Protein AF-A0A0D1KN68-F1 (afdb_monomer)

Secondary structure (DSSP, 8-state):
-EESPPPHHHHHHHHHHHHHHHHHHHHHHHHHIIIIITTTT-HHHHHHHHHHHHHHHHHHHHHHHHHHHHHHHHHHHHH-GGGGB--GGGS-TTGGGS-EEGGGS-B--GGGHHHHHHHHSSSPPPHHHHHHHHHHHHHHHHHHTT-S-----HHHHHHHHHHHHHHHTTT-S--

pLDDT: mean 90.25, std 11.65, range [34.28, 98.75]

Organism: NCBI:txid152682

Sequence (175 aa):
MIIDVPTPDEFHDAGVNQLYLAWKITMDAHDAWSIGVGASGDAEATDDYWRSVQPALSNAYSLIQQAMELGLKGRIARVSPYLLLGDPADWSPKAAKGATSFGELPSLEASKLVAVHNSVADPPLDPAFNTFWTAVRKDRNRIMHSAPRVTFTAGEVTRTILMAANALFCGDIMG

Structure (mmCIF, N/CA/C/O backbone):
data_AF-A0A0D1KN68-F1
#
_entry.id   AF-A0A0D1KN68-F1
#
loop_
_atom_site.group_PDB
_atom_site.id
_atom_site.type_symbol
_atom_site.label_atom_id
_atom_site.label_alt_id
_atom_site.label_comp_id
_atom_site.label_asym_id
_atom_site.label_entity_id
_atom_site.label_seq_id
_atom_site.pdbx_PDB_ins_code
_atom_site.Cartn_x
_atom_site.Cartn_y
_atom_site.Cartn_z
_atom_site.occupancy
_atom_site.B_iso_or_equiv
_atom_site.auth_seq_id
_atom_site.auth_comp_id
_atom_site.auth_asym_id
_atom_site.auth_atom_id
_atom_site.pdbx_PDB_model_num
ATOM 1 N N . MET A 1 1 ? -20.804 11.406 18.494 1.00 85.44 1 MET A N 1
ATOM 2 C CA . MET A 1 1 ? -21.008 10.140 17.740 1.00 85.44 1 MET A CA 1
ATOM 3 C C . MET A 1 1 ? -20.065 10.155 16.554 1.00 85.44 1 MET A C 1
ATOM 5 O O . MET A 1 1 ? -19.958 11.203 15.932 1.00 85.44 1 MET A O 1
ATOM 9 N N . ILE A 1 2 ? -19.371 9.057 16.264 1.00 91.06 2 ILE A N 1
ATOM 10 C CA . ILE A 1 2 ? -18.491 8.990 15.090 1.00 91.06 2 ILE A CA 1
ATOM 11 C C . ILE A 1 2 ? -19.340 8.586 13.878 1.00 91.06 2 ILE A C 1
ATOM 13 O O . ILE A 1 2 ? -20.137 7.656 13.984 1.00 91.06 2 ILE A O 1
ATOM 17 N N . ILE A 1 3 ? -19.213 9.321 12.776 1.00 93.62 3 ILE A N 1
ATOM 18 C CA . ILE A 1 3 ? -19.926 9.098 11.506 1.00 93.62 3 ILE A CA 1
ATOM 19 C C . ILE A 1 3 ? -18.925 8.866 10.365 1.00 93.62 3 ILE A C 1
ATOM 21 O O . ILE A 1 3 ? -17.723 8.999 10.581 1.00 93.62 3 ILE A O 1
ATOM 25 N N . ASP A 1 4 ? -19.408 8.496 9.175 1.00 95.12 4 ASP A N 1
ATOM 26 C CA . ASP A 1 4 ? -18.585 8.198 7.985 1.00 95.12 4 ASP A CA 1
ATOM 27 C C . ASP A 1 4 ? -17.487 7.157 8.254 1.00 95.12 4 ASP A C 1
ATOM 29 O O . ASP A 1 4 ? -16.334 7.295 7.846 1.00 95.12 4 ASP A O 1
ATOM 33 N N . VAL A 1 5 ? -17.838 6.128 9.026 1.00 97.31 5 VAL A N 1
ATOM 34 C CA . VAL A 1 5 ? -16.910 5.060 9.394 1.00 97.31 5 VAL A CA 1
ATOM 35 C C . VAL A 1 5 ? -16.630 4.203 8.155 1.00 97.31 5 VAL A C 1
ATOM 37 O O . VAL A 1 5 ? -17.583 3.645 7.608 1.00 97.31 5 VAL A O 1
ATOM 40 N N . PRO A 1 6 ? -15.362 4.072 7.721 1.00 96.56 6 PRO A N 1
ATOM 41 C CA . PRO A 1 6 ? -15.030 3.321 6.521 1.00 96.56 6 PRO A CA 1
ATOM 42 C C . PRO A 1 6 ? -15.256 1.825 6.729 1.00 96.56 6 PRO A C 1
ATOM 44 O O . PRO A 1 6 ? -15.022 1.270 7.809 1.00 96.56 6 PRO A O 1
ATOM 47 N N . THR A 1 7 ? -15.669 1.166 5.660 1.00 97.50 7 THR A N 1
ATOM 48 C CA . THR A 1 7 ? -15.834 -0.279 5.586 1.00 97.50 7 THR A CA 1
ATOM 49 C C . THR A 1 7 ? -14.516 -0.967 5.207 1.00 97.50 7 THR A C 1
ATOM 51 O O . THR A 1 7 ? -13.632 -0.358 4.594 1.00 97.50 7 THR A O 1
ATOM 54 N N . PRO A 1 8 ? -14.358 -2.259 5.544 1.00 97.25 8 PRO A N 1
ATOM 55 C CA . PRO A 1 8 ? -13.208 -3.050 5.107 1.00 97.25 8 PRO A CA 1
ATOM 56 C C . PRO A 1 8 ? -13.032 -3.066 3.585 1.00 97.25 8 PRO A C 1
ATOM 58 O O . PRO A 1 8 ? -11.904 -2.995 3.097 1.00 97.25 8 PRO A O 1
ATOM 61 N N . ASP A 1 9 ? -14.141 -3.134 2.850 1.00 97.00 9 ASP A N 1
ATOM 62 C CA . ASP A 1 9 ? -14.132 -3.296 1.398 1.00 97.00 9 ASP A CA 1
ATOM 63 C C . ASP A 1 9 ? -13.770 -1.980 0.690 1.00 97.00 9 ASP A C 1
ATOM 65 O O . ASP A 1 9 ? -13.011 -1.999 -0.273 1.00 97.00 9 ASP A O 1
ATOM 69 N N . GLU A 1 10 ? -14.154 -0.819 1.238 1.00 97.88 10 GLU A N 1
ATOM 70 C CA . GLU A 1 10 ? -13.675 0.484 0.745 1.00 97.88 10 GLU A CA 1
ATOM 71 C C . GLU A 1 10 ? -12.145 0.604 0.816 1.00 97.88 10 GLU A C 1
ATOM 73 O O . GLU A 1 10 ? -11.511 1.132 -0.102 1.00 97.88 10 GLU A O 1
ATOM 78 N N . PHE A 1 11 ? -11.522 0.089 1.883 1.00 97.94 11 PHE A N 1
ATOM 79 C CA . PHE A 1 11 ? -10.063 0.020 1.973 1.00 97.94 11 PHE A CA 1
ATOM 80 C C . PHE A 1 11 ? -9.471 -0.976 0.973 1.00 97.94 11 PHE A C 1
ATOM 82 O O . PHE A 1 11 ? -8.447 -0.677 0.353 1.00 97.94 11 PHE A O 1
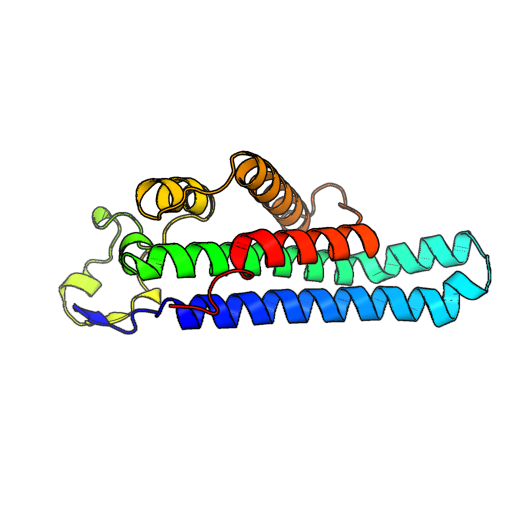ATOM 89 N N . HIS A 1 12 ? -10.094 -2.148 0.820 1.00 97.25 12 HIS A N 1
ATOM 90 C CA . HIS A 1 12 ? -9.652 -3.171 -0.123 1.00 97.25 12 HIS A CA 1
ATOM 91 C C . HIS A 1 12 ? -9.655 -2.630 -1.559 1.00 97.25 12 HIS A C 1
ATOM 93 O O . HIS A 1 12 ? -8.605 -2.614 -2.205 1.00 97.25 12 HIS A O 1
ATOM 99 N N . ASP A 1 13 ? -10.789 -2.107 -2.022 1.00 97.75 13 ASP A N 1
ATOM 100 C CA . ASP A 1 13 ? -10.976 -1.588 -3.379 1.00 97.75 13 ASP A CA 1
ATOM 101 C C . ASP A 1 13 ? -10.029 -0.425 -3.672 1.00 97.75 13 ASP A C 1
ATOM 103 O O . ASP A 1 13 ? -9.372 -0.381 -4.719 1.00 97.75 13 ASP A O 1
ATOM 107 N N . ALA A 1 14 ? -9.883 0.499 -2.716 1.00 98.31 14 ALA A N 1
ATOM 108 C CA . ALA A 1 14 ? -8.923 1.585 -2.836 1.00 98.31 14 ALA A CA 1
ATOM 109 C C . ALA A 1 14 ? -7.487 1.051 -2.961 1.00 98.31 14 ALA A C 1
ATOM 111 O O . ALA A 1 14 ? -6.723 1.553 -3.788 1.00 98.31 14 ALA A O 1
ATOM 112 N N . GLY A 1 15 ? -7.117 0.033 -2.177 1.00 98.31 15 GLY A N 1
ATOM 113 C CA . GLY A 1 15 ? -5.799 -0.602 -2.214 1.00 98.31 15 GLY A CA 1
ATOM 114 C C . GLY A 1 15 ? -5.511 -1.313 -3.536 1.00 98.31 15 GLY A C 1
ATOM 115 O O . GLY A 1 15 ? -4.449 -1.098 -4.127 1.00 98.31 15 GLY A O 1
ATOM 116 N N . VAL A 1 16 ? -6.471 -2.084 -4.051 1.00 98.19 16 VAL A N 1
ATOM 117 C CA . VAL A 1 16 ? -6.381 -2.734 -5.369 1.00 98.19 16 VAL A CA 1
ATOM 118 C C . VAL A 1 16 ? -6.210 -1.691 -6.470 1.00 98.19 16 VAL A C 1
ATOM 120 O O . VAL A 1 16 ? -5.344 -1.845 -7.333 1.00 98.19 16 VAL A O 1
ATOM 123 N N . ASN A 1 17 ? -6.959 -0.588 -6.415 1.00 98.50 17 ASN A N 1
ATOM 124 C CA . ASN A 1 17 ? -6.816 0.492 -7.386 1.00 98.50 17 ASN A CA 1
ATOM 125 C C . ASN A 1 17 ? -5.418 1.138 -7.334 1.00 98.50 17 ASN A C 1
ATOM 127 O O . ASN A 1 17 ? -4.840 1.411 -8.384 1.00 98.50 17 ASN A O 1
ATOM 131 N N . GLN A 1 18 ? -4.820 1.322 -6.149 1.00 98.69 18 GLN A N 1
ATOM 132 C CA . GLN A 1 18 ? -3.436 1.811 -6.051 1.00 98.69 18 GLN A CA 1
ATOM 133 C C . GLN A 1 18 ? -2.429 0.840 -6.695 1.00 98.69 18 GLN A C 1
ATOM 135 O O . GLN A 1 18 ? -1.548 1.285 -7.434 1.00 98.69 18 GLN A O 1
ATOM 140 N N . LEU A 1 19 ? -2.571 -0.478 -6.485 1.00 98.25 19 LEU A N 1
ATOM 141 C CA . LEU A 1 19 ? -1.720 -1.473 -7.159 1.00 98.25 19 LEU A CA 1
ATOM 142 C C . LEU A 1 19 ? -1.919 -1.467 -8.674 1.00 98.25 19 LEU A C 1
ATOM 144 O O . LEU A 1 19 ? -0.943 -1.561 -9.414 1.00 98.25 19 LEU A O 1
ATOM 148 N N . TYR A 1 20 ? -3.156 -1.316 -9.143 1.00 98.44 20 TYR A N 1
ATOM 149 C CA . TYR A 1 20 ? -3.451 -1.215 -10.568 1.00 98.44 20 TYR A CA 1
ATOM 150 C C . TYR A 1 20 ? -2.800 0.021 -11.204 1.00 98.44 20 TYR A C 1
ATOM 152 O O . TYR A 1 20 ? -2.209 -0.066 -12.281 1.00 98.44 20 TYR A O 1
ATOM 160 N N . LEU A 1 21 ? -2.848 1.174 -10.534 1.00 98.75 21 LEU A N 1
ATOM 161 C CA . LEU A 1 21 ? -2.162 2.379 -11.002 1.00 98.75 21 LEU A CA 1
ATOM 162 C C . LEU A 1 21 ? -0.638 2.192 -11.022 1.00 98.75 21 LEU A C 1
ATOM 164 O O . LEU A 1 21 ? -0.004 2.550 -12.015 1.00 98.75 21 LEU A O 1
ATOM 168 N N . ALA A 1 22 ? -0.059 1.584 -9.980 1.00 98.62 22 ALA A N 1
ATOM 169 C CA . ALA A 1 22 ? 1.364 1.245 -9.944 1.00 98.62 22 ALA A CA 1
ATOM 170 C C . ALA A 1 22 ? 1.756 0.310 -11.099 1.00 98.62 22 ALA A C 1
ATOM 172 O O . ALA A 1 22 ? 2.779 0.524 -11.753 1.00 98.62 22 ALA A O 1
ATOM 173 N N . TRP A 1 23 ? 0.919 -0.692 -11.379 1.00 98.62 23 TRP A N 1
ATOM 174 C CA . TRP A 1 23 ? 1.100 -1.637 -12.475 1.00 98.62 23 TRP A CA 1
ATOM 175 C C . TRP A 1 23 ? 1.138 -0.932 -13.824 1.00 98.62 23 TRP A C 1
ATOM 177 O O . TRP A 1 23 ? 2.116 -1.091 -14.547 1.00 98.62 23 TRP A O 1
ATOM 187 N N . LYS A 1 24 ? 0.137 -0.098 -14.135 1.00 98.56 24 LYS A N 1
ATOM 188 C CA . LYS A 1 24 ? 0.098 0.651 -15.400 1.00 98.56 24 LYS A CA 1
ATOM 189 C C . LYS A 1 24 ? 1.357 1.482 -15.613 1.00 98.56 24 LYS A C 1
ATOM 191 O O . LYS A 1 24 ? 2.004 1.333 -16.636 1.00 98.56 24 LYS A O 1
ATOM 196 N N . ILE A 1 25 ? 1.750 2.279 -14.618 1.00 98.31 25 ILE A N 1
ATOM 197 C CA . ILE A 1 25 ? 2.948 3.126 -14.720 1.00 98.31 25 ILE A CA 1
ATOM 198 C C . ILE A 1 25 ? 4.202 2.280 -14.980 1.00 98.31 25 ILE A C 1
ATOM 200 O O . ILE A 1 25 ? 5.067 2.659 -15.768 1.00 98.31 25 ILE A O 1
ATOM 204 N N . THR A 1 26 ? 4.306 1.132 -14.310 1.00 98.06 26 THR A N 1
ATOM 205 C CA . THR A 1 26 ? 5.456 0.231 -14.444 1.00 98.06 26 THR A CA 1
ATOM 206 C C . THR A 1 26 ? 5.492 -0.438 -15.815 1.00 98.06 26 THR A C 1
ATOM 208 O O . THR A 1 26 ? 6.564 -0.533 -16.409 1.00 98.06 26 THR A O 1
ATOM 211 N N . MET A 1 27 ? 4.341 -0.885 -16.324 1.00 97.69 27 MET A N 1
ATOM 212 C CA . MET A 1 27 ? 4.236 -1.512 -17.642 1.00 97.69 27 MET A CA 1
ATOM 213 C C . MET A 1 27 ? 4.440 -0.499 -18.765 1.00 97.69 27 MET A C 1
ATOM 215 O O . MET A 1 27 ? 5.203 -0.787 -19.672 1.00 97.69 27 MET A O 1
ATOM 219 N N . ASP A 1 28 ? 3.900 0.717 -18.656 1.00 95.75 28 ASP A N 1
ATOM 220 C CA . ASP A 1 28 ? 4.137 1.785 -19.637 1.00 95.75 28 ASP A CA 1
ATOM 221 C C . ASP A 1 28 ? 5.644 2.086 -19.779 1.00 95.75 28 ASP A C 1
ATOM 223 O O . ASP A 1 28 ? 6.159 2.248 -20.887 1.00 95.75 28 ASP A O 1
ATOM 227 N N . ALA A 1 29 ? 6.381 2.106 -18.659 1.00 94.38 29 ALA A N 1
ATOM 228 C CA . ALA A 1 29 ? 7.839 2.248 -18.662 1.00 94.38 29 ALA A CA 1
ATOM 229 C C . ALA A 1 29 ? 8.561 0.999 -19.205 1.00 94.38 29 ALA A C 1
ATOM 231 O O . ALA A 1 29 ? 9.613 1.091 -19.829 1.00 94.38 29 ALA A O 1
ATOM 232 N N . HIS A 1 30 ? 8.028 -0.198 -18.983 1.00 94.00 30 HIS A N 1
ATOM 233 C CA . HIS A 1 30 ? 8.629 -1.403 -19.544 1.00 94.00 30 HIS A CA 1
ATOM 234 C C . HIS A 1 30 ? 8.426 -1.497 -21.063 1.00 94.00 30 HIS A C 1
ATOM 236 O O . HIS A 1 30 ? 9.378 -1.763 -21.797 1.00 94.00 30 HIS A O 1
ATOM 242 N N . ASP A 1 31 ? 7.214 -1.231 -21.538 1.00 92.44 31 ASP A N 1
ATOM 243 C CA . ASP A 1 31 ? 6.824 -1.354 -22.940 1.00 92.44 31 ASP A CA 1
ATOM 244 C C . ASP A 1 31 ? 7.526 -0.303 -23.801 1.00 92.44 31 ASP A C 1
ATOM 246 O O . ASP A 1 31 ? 8.069 -0.624 -24.861 1.00 92.44 31 ASP A O 1
ATOM 250 N N . ALA A 1 32 ? 7.601 0.945 -23.323 1.00 89.06 32 ALA A N 1
ATOM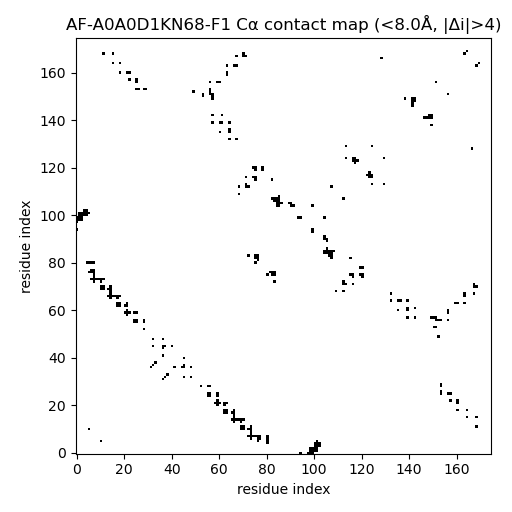 251 C CA . ALA A 1 32 ? 8.333 2.004 -24.013 1.00 89.06 32 ALA A CA 1
ATOM 252 C C . ALA A 1 32 ? 9.835 1.690 -24.129 1.00 89.06 32 ALA A C 1
ATOM 254 O O . ALA A 1 32 ? 10.440 1.959 -25.172 1.00 89.06 32 ALA A O 1
ATOM 255 N N . TRP A 1 33 ? 10.434 1.075 -23.101 1.00 90.25 33 TRP A N 1
ATOM 256 C CA . TRP A 1 33 ? 11.793 0.550 -23.203 1.00 90.25 33 TRP A CA 1
ATOM 257 C C . TRP A 1 33 ? 11.871 -0.570 -24.242 1.00 90.25 33 TRP A C 1
ATOM 259 O O . TRP A 1 33 ? 12.698 -0.498 -25.144 1.00 90.25 33 TRP A O 1
ATOM 269 N N . SER A 1 34 ? 11.003 -1.580 -24.149 1.00 86.81 34 SER A N 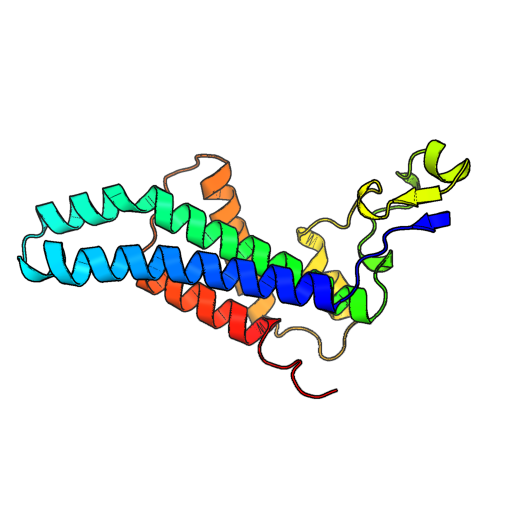1
ATOM 270 C CA . SER A 1 34 ? 11.066 -2.784 -24.982 1.00 86.81 34 SER A CA 1
ATOM 271 C C . SER A 1 34 ? 10.903 -2.490 -26.477 1.00 86.81 34 SER A C 1
ATOM 273 O O . SER A 1 34 ? 11.654 -3.030 -27.288 1.00 86.81 34 SER A O 1
ATOM 275 N N . ILE A 1 35 ? 9.959 -1.619 -26.844 1.00 83.00 35 ILE A N 1
ATOM 276 C CA . ILE A 1 35 ? 9.638 -1.300 -28.243 1.00 83.00 35 ILE A CA 1
ATOM 277 C C . ILE A 1 35 ? 10.651 -0.321 -28.851 1.00 83.00 35 ILE A C 1
ATOM 279 O O . ILE A 1 35 ? 10.926 -0.386 -30.048 1.00 83.00 35 ILE A O 1
ATOM 283 N N . GLY A 1 36 ? 11.184 0.602 -28.049 1.00 80.00 36 GLY A N 1
ATOM 284 C CA . GLY A 1 36 ? 12.082 1.654 -28.519 1.00 80.00 36 GLY A CA 1
ATOM 285 C C . GLY A 1 36 ? 13.549 1.351 -28.239 1.00 80.00 36 GLY A C 1
ATOM 286 O O . GLY A 1 36 ? 14.298 0.911 -29.108 1.00 80.00 36 GLY A O 1
ATOM 287 N N . VAL A 1 37 ? 13.966 1.649 -27.010 1.00 76.25 37 VAL A N 1
ATOM 288 C CA . VAL A 1 37 ? 15.378 1.750 -26.612 1.00 76.25 37 VAL A CA 1
ATOM 289 C C . VAL A 1 37 ? 16.042 0.381 -26.453 1.00 76.25 37 VAL A C 1
ATOM 291 O O . VAL A 1 37 ? 17.158 0.173 -26.909 1.00 76.25 37 VAL A O 1
ATOM 294 N N . GLY A 1 38 ? 15.347 -0.592 -25.869 1.00 73.56 38 GLY A N 1
ATOM 295 C CA . GLY A 1 38 ? 15.847 -1.956 -25.696 1.00 73.56 38 GLY A CA 1
ATOM 296 C C . GLY A 1 38 ? 16.083 -2.687 -27.021 1.00 73.56 38 GLY A C 1
ATOM 297 O O . GLY A 1 38 ? 16.928 -3.575 -27.083 1.00 73.56 38 GLY A O 1
ATOM 298 N N . ALA A 1 39 ? 15.391 -2.286 -28.092 1.00 74.25 39 ALA A N 1
ATOM 299 C CA . ALA A 1 39 ? 15.566 -2.854 -29.425 1.00 74.25 39 ALA A CA 1
ATOM 300 C C . ALA A 1 39 ? 16.817 -2.330 -30.158 1.00 74.25 39 ALA A C 1
ATOM 302 O O . ALA A 1 39 ? 17.295 -2.994 -31.077 1.00 74.25 39 ALA A O 1
ATOM 303 N N . SER A 1 40 ? 17.362 -1.166 -29.772 1.00 76.69 40 SER A N 1
ATOM 304 C CA . SER A 1 40 ? 18.540 -0.580 -30.432 1.00 76.69 40 SER A CA 1
ATOM 305 C C . SER A 1 40 ? 19.866 -1.201 -29.976 1.00 76.69 40 SER A C 1
ATOM 307 O O . SER A 1 40 ? 20.848 -1.138 -30.713 1.00 76.69 40 SER A O 1
ATOM 309 N N . GLY A 1 41 ? 19.902 -1.801 -28.779 1.00 75.44 41 GLY A N 1
ATOM 310 C CA . GLY A 1 41 ? 21.116 -2.361 -28.173 1.00 75.44 41 GLY A CA 1
ATOM 311 C C . GLY A 1 41 ? 22.133 -1.314 -27.696 1.00 75.44 41 GLY A C 1
ATOM 312 O O . GLY A 1 41 ? 23.249 -1.678 -27.327 1.00 75.44 41 GLY A O 1
ATOM 313 N N . ASP A 1 42 ? 21.766 -0.030 -27.701 1.00 86.00 42 ASP A N 1
ATOM 314 C CA . ASP A 1 42 ? 22.618 1.075 -27.264 1.00 86.00 42 ASP A CA 1
ATOM 315 C C . ASP A 1 42 ? 22.559 1.242 -25.736 1.00 86.00 42 ASP A C 1
ATOM 317 O O . ASP A 1 42 ? 21.501 1.496 -25.147 1.00 86.00 42 ASP A O 1
ATOM 321 N N . ALA A 1 43 ? 23.715 1.081 -25.091 1.00 84.62 43 ALA A N 1
ATOM 322 C CA . ALA A 1 43 ? 23.853 1.178 -23.644 1.00 84.62 43 ALA A CA 1
ATOM 323 C C . ALA A 1 43 ? 23.645 2.611 -23.124 1.00 84.62 43 ALA A C 1
ATOM 325 O O . ALA A 1 43 ? 23.013 2.782 -22.085 1.00 84.62 43 ALA A O 1
ATOM 326 N N . GLU A 1 44 ? 24.112 3.634 -23.846 1.00 86.50 44 GLU A N 1
ATOM 327 C CA . GLU A 1 44 ? 23.965 5.034 -23.422 1.00 86.50 44 GLU A CA 1
ATOM 328 C C . GLU A 1 44 ? 22.497 5.460 -23.509 1.00 86.50 44 GLU A C 1
ATOM 330 O O . GLU A 1 44 ? 21.933 5.977 -22.544 1.00 86.50 44 GLU A O 1
ATOM 335 N N . ALA A 1 45 ? 21.831 5.115 -24.616 1.00 86.00 45 ALA A N 1
ATOM 336 C CA . ALA 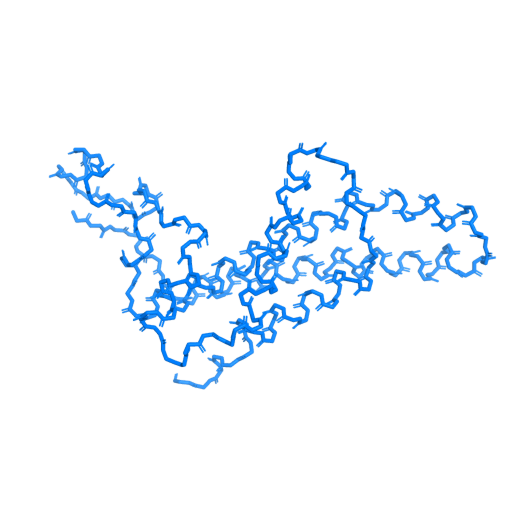A 1 45 ? 20.395 5.334 -24.766 1.00 86.00 45 ALA A CA 1
ATOM 337 C C . ALA A 1 45 ? 19.579 4.591 -23.691 1.00 86.00 45 ALA A C 1
ATOM 339 O O . ALA A 1 45 ? 18.571 5.111 -23.207 1.00 86.00 45 ALA A O 1
ATOM 340 N N . THR A 1 46 ? 20.011 3.387 -23.298 1.00 86.75 46 THR A N 1
ATOM 341 C CA . THR A 1 46 ? 19.378 2.598 -22.229 1.00 86.75 46 THR A CA 1
ATOM 342 C C . THR A 1 46 ? 19.499 3.282 -20.869 1.00 86.75 46 THR A C 1
ATOM 344 O O . THR A 1 46 ? 18.499 3.393 -20.153 1.00 86.75 46 THR A O 1
ATOM 347 N N . ASP A 1 47 ? 20.684 3.773 -20.516 1.00 88.00 47 ASP A N 1
ATOM 348 C CA . ASP A 1 47 ? 20.913 4.469 -19.249 1.00 88.00 47 ASP A CA 1
ATOM 349 C C . ASP A 1 47 ? 20.126 5.785 -19.175 1.00 88.00 47 ASP A C 1
ATOM 351 O O . ASP A 1 47 ? 19.460 6.062 -18.169 1.00 88.00 47 ASP A O 1
ATOM 355 N N . ASP A 1 48 ? 20.124 6.566 -20.257 1.00 89.75 48 ASP A N 1
ATOM 356 C CA . ASP A 1 48 ? 19.354 7.808 -20.354 1.00 89.75 48 ASP A CA 1
ATOM 357 C C . ASP A 1 48 ? 17.850 7.556 -20.244 1.00 89.75 48 ASP A C 1
ATOM 359 O O . ASP A 1 48 ? 17.141 8.264 -19.513 1.00 89.75 48 ASP A O 1
ATOM 363 N N . TYR A 1 49 ? 17.362 6.501 -20.897 1.00 91.38 49 TYR A N 1
ATOM 364 C CA . TYR A 1 49 ? 15.978 6.075 -20.776 1.00 91.38 49 TYR A CA 1
ATOM 365 C C . TYR A 1 49 ? 15.620 5.760 -19.324 1.00 91.38 49 TYR A C 1
ATOM 367 O O . TYR A 1 49 ? 14.697 6.372 -18.772 1.00 91.38 49 TYR A O 1
ATOM 375 N N . TRP A 1 50 ? 16.364 4.860 -18.673 1.00 91.25 50 TRP A N 1
ATOM 376 C CA . TRP A 1 50 ? 16.060 4.451 -17.302 1.00 91.25 50 TRP A CA 1
ATOM 377 C C . TRP A 1 50 ? 16.145 5.614 -16.329 1.00 91.25 50 TRP A C 1
ATOM 379 O O . TRP A 1 50 ? 15.314 5.701 -15.423 1.00 91.25 50 TRP A O 1
ATOM 389 N N . ARG A 1 51 ? 17.082 6.543 -16.537 1.00 91.06 51 ARG A N 1
ATOM 390 C CA . ARG A 1 51 ? 17.188 7.784 -15.767 1.00 91.06 51 ARG A CA 1
ATOM 391 C C . ARG A 1 51 ? 15.963 8.680 -15.948 1.00 91.06 51 ARG A C 1
ATOM 393 O O . ARG A 1 51 ? 15.512 9.276 -14.966 1.00 91.06 51 ARG A O 1
ATOM 400 N N . SER A 1 52 ? 15.428 8.775 -17.164 1.00 92.38 52 SER A N 1
ATOM 401 C CA . SER A 1 52 ? 14.271 9.619 -17.482 1.00 92.38 52 SER A CA 1
ATOM 402 C C . SER A 1 52 ? 12.970 9.128 -16.834 1.00 92.38 52 SER A C 1
ATOM 404 O O . SER A 1 52 ? 12.166 9.948 -16.393 1.00 92.38 52 SER A O 1
ATOM 406 N N . VAL A 1 53 ? 12.789 7.808 -16.690 1.00 94.50 53 VAL A N 1
ATOM 407 C CA . VAL A 1 53 ? 11.564 7.207 -16.127 1.00 94.50 53 VAL A CA 1
ATOM 408 C C . VAL A 1 53 ? 11.604 6.998 -14.610 1.00 94.50 53 VAL A C 1
ATOM 410 O O . VAL A 1 53 ? 10.585 6.641 -14.018 1.00 94.50 53 VAL A O 1
ATOM 413 N N . GLN A 1 54 ? 12.731 7.272 -13.939 1.00 93.88 54 GLN A N 1
ATOM 414 C CA . GLN A 1 54 ? 12.832 7.146 -12.476 1.00 93.88 54 GLN A CA 1
ATOM 415 C C . GLN A 1 54 ? 11.740 7.894 -11.689 1.00 93.88 54 GLN A C 1
ATOM 417 O O . GLN A 1 54 ? 11.256 7.328 -10.706 1.00 93.88 54 GLN A O 1
ATOM 422 N N . PRO A 1 55 ? 11.300 9.115 -12.066 1.00 93.88 55 PRO A N 1
ATOM 423 C CA . PRO A 1 55 ? 10.187 9.773 -11.381 1.00 93.88 55 PRO A CA 1
ATOM 424 C C . PRO A 1 55 ? 8.884 8.967 -11.459 1.00 93.88 55 PRO A C 1
ATOM 426 O O . PRO A 1 55 ? 8.176 8.844 -10.460 1.00 93.88 55 PRO A O 1
ATOM 429 N N . ALA A 1 56 ? 8.595 8.369 -12.620 1.00 95.75 56 ALA A N 1
ATOM 430 C CA . ALA A 1 56 ? 7.413 7.538 -12.819 1.00 95.75 56 ALA A CA 1
ATOM 431 C C . ALA A 1 56 ? 7.497 6.252 -11.983 1.00 95.75 56 ALA A C 1
ATOM 433 O O . ALA A 1 56 ? 6.569 5.945 -11.236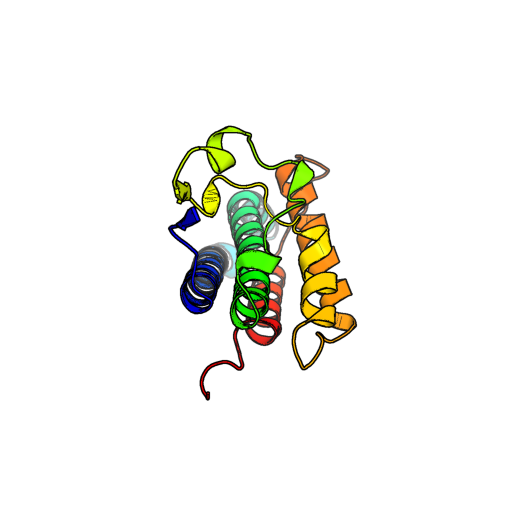 1.00 95.75 56 ALA A O 1
ATOM 434 N N . LEU A 1 57 ? 8.636 5.553 -12.016 1.00 96.00 57 LEU A N 1
ATOM 435 C CA . LEU A 1 57 ? 8.847 4.341 -11.215 1.00 96.00 57 LEU A CA 1
ATOM 436 C C . LEU A 1 57 ? 8.829 4.623 -9.705 1.00 96.00 57 LEU A C 1
ATOM 438 O O . LEU A 1 57 ? 8.270 3.841 -8.942 1.00 96.00 57 LEU A O 1
ATOM 442 N N . SER A 1 58 ? 9.356 5.767 -9.264 1.00 95.06 58 SER A N 1
ATOM 443 C CA . SER A 1 58 ? 9.288 6.194 -7.858 1.00 95.06 58 SER A CA 1
ATOM 444 C C . SER A 1 58 ? 7.851 6.477 -7.408 1.00 95.06 58 SER A C 1
ATOM 446 O O . SER A 1 58 ? 7.471 6.161 -6.276 1.00 95.06 58 SER A O 1
ATOM 448 N N . ASN A 1 59 ? 7.030 7.046 -8.297 1.00 96.06 59 ASN A N 1
ATOM 449 C CA . ASN A 1 59 ? 5.606 7.238 -8.044 1.00 96.06 59 ASN A CA 1
ATOM 450 C C . ASN A 1 59 ? 4.876 5.890 -7.966 1.00 96.06 59 ASN A C 1
ATOM 452 O O . ASN A 1 59 ? 4.169 5.640 -6.994 1.00 96.06 59 ASN A O 1
ATOM 456 N N . ALA A 1 60 ? 5.120 4.984 -8.920 1.00 97.88 60 ALA A N 1
ATOM 457 C CA . ALA A 1 60 ? 4.584 3.623 -8.886 1.00 97.88 60 ALA A CA 1
ATOM 458 C C . ALA A 1 60 ? 4.942 2.910 -7.574 1.00 97.88 60 ALA A C 1
ATOM 460 O O . ALA A 1 60 ? 4.070 2.350 -6.915 1.00 97.88 60 ALA A O 1
ATOM 461 N N . TYR A 1 61 ? 6.197 3.009 -7.133 1.00 97.31 61 TYR A N 1
ATOM 462 C CA . TYR A 1 61 ? 6.644 2.422 -5.873 1.00 97.31 61 TYR A CA 1
ATOM 463 C C . TYR A 1 61 ? 5.935 3.023 -4.646 1.00 97.31 61 TYR A C 1
ATOM 465 O O . TYR A 1 61 ? 5.564 2.306 -3.715 1.00 97.31 61 TYR A O 1
ATOM 473 N N . SER A 1 62 ? 5.681 4.334 -4.648 1.00 96.44 62 SER A N 1
ATOM 474 C CA . SER A 1 62 ? 4.921 4.997 -3.579 1.00 96.44 62 SER A CA 1
ATOM 475 C C . SER A 1 62 ? 3.465 4.521 -3.521 1.00 96.44 62 SER A C 1
ATOM 477 O O . SER A 1 62 ? 2.944 4.292 -2.426 1.00 96.44 62 SER A O 1
ATOM 479 N N . LEU A 1 63 ? 2.835 4.291 -4.679 1.00 98.38 63 LEU A N 1
ATOM 480 C CA . LEU A 1 63 ? 1.481 3.735 -4.774 1.00 98.38 63 LEU A CA 1
ATOM 481 C C . LEU A 1 63 ? 1.406 2.310 -4.205 1.00 98.38 63 LEU A C 1
ATOM 483 O O . LEU A 1 63 ? 0.425 1.979 -3.544 1.00 98.38 63 LEU A O 1
ATOM 487 N N . ILE A 1 64 ? 2.452 1.488 -4.363 1.00 98.44 64 ILE A N 1
ATOM 488 C CA . ILE A 1 64 ? 2.519 0.158 -3.726 1.00 98.44 64 ILE A CA 1
ATOM 489 C C . ILE A 1 64 ? 2.453 0.285 -2.204 1.00 98.44 64 ILE A C 1
ATOM 491 O O . ILE A 1 64 ? 1.693 -0.427 -1.550 1.00 98.44 64 ILE A O 1
ATOM 495 N N . GLN A 1 65 ? 3.222 1.206 -1.621 1.00 96.94 65 GLN A N 1
ATOM 496 C CA . GLN A 1 65 ? 3.223 1.404 -0.173 1.00 96.94 65 GLN A CA 1
ATOM 497 C C . GLN A 1 65 ? 1.857 1.881 0.335 1.00 96.94 65 GLN A C 1
ATOM 499 O O . GLN A 1 65 ? 1.385 1.399 1.367 1.00 96.94 65 GLN A O 1
ATOM 504 N N . GLN A 1 66 ? 1.208 2.783 -0.406 1.00 97.56 66 GLN A N 1
ATOM 505 C CA . GLN A 1 66 ? -0.146 3.239 -0.106 1.00 97.56 66 GLN A CA 1
ATOM 506 C C . GLN A 1 66 ? -1.163 2.097 -0.213 1.00 97.56 66 GLN A C 1
ATOM 508 O O . GLN A 1 66 ? -2.006 1.950 0.670 1.00 97.56 66 GLN A O 1
ATOM 513 N N . ALA A 1 67 ? -1.053 1.247 -1.236 1.00 98.50 67 ALA A N 1
ATOM 514 C CA . ALA A 1 67 ? -1.869 0.047 -1.349 1.00 98.50 67 ALA A CA 1
ATOM 515 C C . ALA A 1 67 ? -1.695 -0.859 -0.128 1.00 98.50 67 ALA A C 1
ATOM 517 O O . ALA A 1 67 ? -2.676 -1.283 0.472 1.00 98.50 67 ALA A O 1
ATOM 518 N N . MET A 1 68 ? -0.452 -1.112 0.288 1.00 98.19 68 MET A N 1
ATOM 519 C CA . MET A 1 68 ? -0.171 -1.969 1.438 1.00 98.19 68 MET A CA 1
ATOM 520 C C . MET A 1 68 ? -0.758 -1.407 2.742 1.00 98.19 68 MET A C 1
ATOM 522 O O . MET A 1 68 ? -1.285 -2.166 3.553 1.00 98.19 68 MET A O 1
ATOM 526 N N . GLU A 1 69 ? -0.714 -0.084 2.940 1.00 98.12 69 GLU A N 1
ATOM 527 C CA . GLU A 1 69 ? -1.403 0.576 4.058 1.00 98.12 69 GLU A CA 1
ATOM 528 C C . GLU A 1 69 ? -2.909 0.327 4.028 1.00 98.12 69 GLU A C 1
ATOM 530 O O . GLU A 1 69 ? -3.489 -0.023 5.054 1.00 98.12 69 GLU A O 1
ATOM 535 N N . LEU A 1 70 ? -3.537 0.502 2.865 1.00 98.25 70 LEU A N 1
ATOM 536 C CA . LEU A 1 70 ? -4.973 0.304 2.687 1.00 98.25 70 LEU A CA 1
ATOM 537 C C . LEU A 1 70 ? -5.367 -1.161 2.925 1.00 98.25 70 LEU A C 1
ATOM 539 O O . LEU A 1 70 ? -6.299 -1.413 3.679 1.00 98.25 70 LEU A O 1
ATOM 543 N N . GLY A 1 71 ? -4.607 -2.127 2.403 1.00 97.69 71 GLY A N 1
ATOM 544 C CA . GLY A 1 71 ? -4.854 -3.555 2.639 1.00 97.69 71 GLY A CA 1
ATOM 545 C C . GLY A 1 71 ? -4.794 -3.935 4.124 1.00 97.69 71 GLY A C 1
ATOM 546 O O . GLY A 1 71 ? -5.689 -4.608 4.635 1.00 97.69 71 GLY A O 1
ATOM 547 N N . LEU A 1 72 ? -3.790 -3.440 4.860 1.00 97.69 72 LEU A N 1
ATOM 548 C CA . LEU A 1 72 ? -3.708 -3.643 6.313 1.00 97.69 72 LEU A CA 1
ATOM 549 C C . LEU A 1 72 ? -4.873 -2.975 7.053 1.00 97.69 72 LEU A C 1
ATOM 551 O O . LEU A 1 72 ? -5.439 -3.573 7.969 1.00 97.69 72 LEU A O 1
ATOM 555 N N . LYS A 1 73 ? -5.250 -1.756 6.649 1.00 98.06 73 LYS A N 1
ATOM 556 C CA . LYS A 1 73 ? -6.392 -1.039 7.228 1.00 98.06 73 LYS A CA 1
ATOM 557 C C . LYS A 1 73 ? -7.699 -1.794 7.010 1.00 98.06 73 LYS A C 1
ATOM 559 O O . LYS A 1 73 ? -8.441 -1.950 7.971 1.00 98.06 73 LYS A O 1
ATOM 564 N N . GLY A 1 74 ? -7.943 -2.326 5.813 1.00 97.50 74 GLY A N 1
ATOM 565 C CA . GLY A 1 74 ? -9.133 -3.126 5.513 1.00 97.50 74 GLY A CA 1
ATOM 566 C C . GLY A 1 74 ? -9.249 -4.356 6.412 1.00 97.50 74 GLY A C 1
ATOM 567 O O . GLY A 1 74 ? -10.290 -4.581 7.027 1.00 97.50 74 GLY A O 1
ATOM 568 N N . ARG A 1 75 ? -8.152 -5.100 6.593 1.00 96.81 75 ARG A N 1
ATOM 569 C CA . ARG A 1 75 ? -8.119 -6.273 7.485 1.00 96.81 75 ARG A CA 1
ATOM 570 C C . ARG A 1 75 ? -8.378 -5.919 8.951 1.00 96.81 75 ARG A C 1
ATOM 572 O O . ARG A 1 75 ? -9.159 -6.599 9.607 1.00 96.81 75 ARG A O 1
ATOM 579 N N . ILE A 1 76 ? -7.783 -4.837 9.459 1.00 97.94 76 ILE A N 1
ATOM 580 C CA . ILE A 1 76 ? -8.042 -4.357 10.829 1.00 97.94 76 ILE A CA 1
ATOM 581 C C . ILE A 1 76 ? -9.494 -3.874 10.970 1.00 97.94 76 ILE A C 1
ATOM 583 O O . ILE A 1 76 ? -10.165 -4.211 11.944 1.00 97.94 76 ILE A O 1
ATOM 587 N N . ALA A 1 77 ? -9.999 -3.127 9.985 1.00 97.56 77 ALA A N 1
ATOM 588 C CA . ALA A 1 77 ? -11.365 -2.614 9.977 1.00 97.56 77 ALA A CA 1
ATOM 589 C C . ALA A 1 77 ? -12.412 -3.733 9.972 1.00 97.56 77 ALA A C 1
ATOM 591 O O . ALA A 1 77 ? -13.495 -3.545 10.521 1.00 97.56 77 ALA A O 1
ATOM 592 N N . ARG A 1 78 ? -12.084 -4.906 9.410 1.00 97.12 78 ARG A N 1
ATOM 593 C CA . ARG A 1 78 ? -12.953 -6.092 9.435 1.00 97.12 78 ARG A CA 1
ATOM 594 C C . ARG A 1 78 ? -13.206 -6.596 10.854 1.00 97.12 78 ARG A C 1
ATOM 596 O O . ARG A 1 78 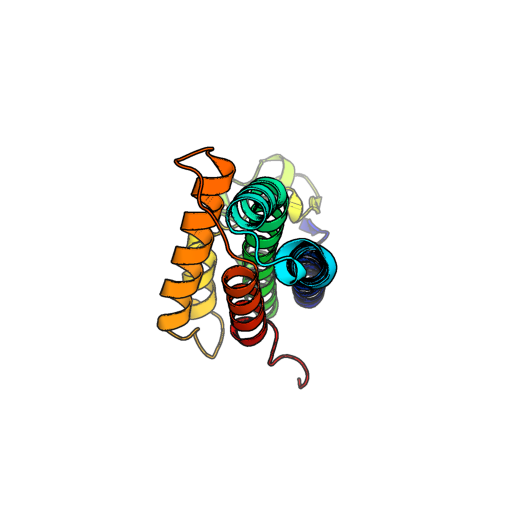? -14.286 -7.107 11.125 1.00 97.12 78 ARG A O 1
ATOM 603 N N . VAL A 1 79 ? -12.244 -6.407 11.759 1.00 97.31 79 VAL A N 1
ATOM 604 C CA . VAL A 1 79 ? -12.426 -6.651 13.196 1.00 97.31 79 VAL A CA 1
ATOM 605 C C . VAL A 1 79 ? -13.146 -5.470 13.840 1.00 97.31 79 VAL A C 1
ATOM 607 O O . VAL A 1 79 ? -14.177 -5.637 14.487 1.00 97.31 79 VAL A O 1
ATOM 610 N N . SER A 1 8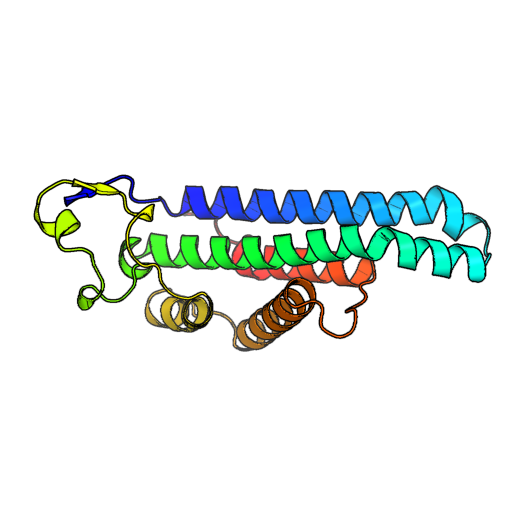0 ? -12.599 -4.265 13.675 1.00 97.31 80 SER A N 1
ATOM 611 C CA . SER A 1 80 ? -13.249 -3.020 14.080 1.00 97.31 80 SER A CA 1
ATOM 612 C C . SER A 1 80 ? -12.552 -1.820 13.434 1.00 97.31 80 SER A C 1
ATOM 614 O O . SER A 1 80 ? -11.352 -1.625 13.655 1.00 97.31 80 SER A O 1
ATOM 616 N N . PRO A 1 81 ? -13.271 -0.949 12.703 1.00 97.12 81 PRO A N 1
ATOM 617 C CA . PRO A 1 81 ? -12.680 0.249 12.106 1.00 97.12 81 PRO A CA 1
ATOM 618 C C . PRO A 1 81 ? -12.146 1.223 13.165 1.00 97.12 81 PRO A C 1
ATOM 620 O O . PRO A 1 81 ? -11.190 1.946 12.906 1.00 97.12 81 PRO A O 1
ATOM 623 N N . TYR A 1 82 ? -12.674 1.199 14.393 1.00 96.56 82 TYR A N 1
ATOM 624 C CA . TYR A 1 82 ? -12.203 2.060 15.485 1.00 96.56 82 TYR A CA 1
ATOM 625 C C . TYR A 1 82 ? -10.782 1.733 15.963 1.00 96.56 82 TYR A C 1
ATOM 627 O O . TYR A 1 82 ? -10.139 2.592 16.559 1.00 96.56 82 TYR A O 1
ATOM 635 N N . LEU A 1 83 ? -10.253 0.540 15.659 1.00 97.19 83 LEU A N 1
ATOM 636 C CA . LEU A 1 83 ? -8.851 0.187 15.926 1.00 97.19 83 LEU A CA 1
ATOM 637 C C . LEU A 1 83 ? -7.862 0.953 15.032 1.00 97.19 83 LEU A C 1
ATOM 639 O O . LEU A 1 83 ? -6.659 0.931 15.282 1.00 97.19 83 LEU A O 1
ATOM 643 N N . LEU A 1 84 ? -8.357 1.626 13.989 1.00 97.50 84 LEU A N 1
ATOM 644 C CA . LEU A 1 84 ? -7.567 2.502 13.126 1.00 97.50 84 LEU A CA 1
ATOM 645 C C . LEU A 1 84 ? -7.487 3.942 13.641 1.00 97.50 84 LEU A C 1
ATOM 647 O O . LEU A 1 84 ? -6.831 4.766 13.004 1.00 97.50 84 LEU A O 1
ATOM 651 N N . LEU A 1 85 ? -8.141 4.259 14.759 1.00 96.12 85 LEU A N 1
ATOM 652 C CA . LEU A 1 85 ? -8.033 5.563 15.403 1.00 96.12 85 LEU A CA 1
ATOM 653 C C . LEU A 1 85 ? -6.818 5.612 16.338 1.00 96.12 85 LEU A C 1
ATOM 655 O O . LEU A 1 85 ? -6.370 4.600 16.875 1.00 96.12 85 LEU A O 1
ATOM 659 N N . GLY A 1 86 ? -6.269 6.812 16.500 1.00 92.19 86 GLY A N 1
ATOM 660 C CA . GLY A 1 86 ? -5.242 7.127 17.486 1.00 92.19 86 GLY A CA 1
ATOM 661 C C . GLY A 1 86 ? -5.808 7.226 18.905 1.00 92.19 86 GLY A C 1
ATOM 662 O O . GLY A 1 86 ? -6.965 6.885 19.157 1.00 92.19 86 GLY A O 1
ATOM 663 N N . ASP A 1 87 ? -4.989 7.718 19.834 1.00 89.69 87 ASP A N 1
ATOM 664 C CA . ASP A 1 87 ? -5.359 7.819 21.248 1.00 89.69 87 ASP A CA 1
ATOM 665 C C . ASP A 1 87 ? -6.590 8.732 21.442 1.00 89.69 87 ASP A C 1
ATOM 667 O O . ASP A 1 87 ? -6.576 9.880 20.983 1.00 89.69 87 ASP A O 1
ATOM 671 N N . PRO A 1 88 ? -7.659 8.266 22.119 1.00 88.81 88 PRO A N 1
ATOM 672 C CA . PRO A 1 88 ? -8.805 9.098 22.480 1.00 88.81 88 PRO A CA 1
ATOM 673 C C . PRO A 1 88 ? -8.456 10.379 23.247 1.00 88.81 88 PRO A C 1
ATOM 675 O O . PRO A 1 88 ? -9.214 11.347 23.175 1.00 88.81 88 PRO A O 1
ATOM 678 N N . ALA A 1 89 ? -7.327 10.416 23.963 1.00 88.88 89 ALA A N 1
ATOM 679 C CA . ALA A 1 89 ? -6.849 11.614 24.652 1.00 88.88 89 ALA A CA 1
ATOM 680 C C . ALA A 1 89 ? -6.507 12.768 23.689 1.00 88.88 89 ALA A C 1
ATOM 682 O O . ALA A 1 89 ? -6.622 13.933 24.071 1.00 88.88 89 ALA A O 1
ATOM 683 N N . ASP A 1 90 ? -6.150 12.452 22.441 1.00 88.06 90 ASP A N 1
ATOM 684 C CA . ASP A 1 90 ? -5.798 13.429 21.406 1.00 88.06 90 ASP A CA 1
ATOM 685 C C . ASP A 1 90 ? -7.017 13.900 20.592 1.00 88.06 90 ASP A C 1
ATOM 687 O O . ASP A 1 90 ? -6.899 14.735 19.688 1.00 88.06 90 ASP A O 1
ATOM 691 N N . TRP A 1 91 ? -8.212 13.370 20.871 1.00 88.12 91 TRP A N 1
ATOM 692 C CA . TRP A 1 91 ? -9.415 13.738 20.133 1.00 88.12 91 TRP A CA 1
ATOM 693 C C . TRP A 1 91 ? -9.871 15.148 20.528 1.00 88.12 91 TRP A C 1
ATOM 695 O O . TRP A 1 91 ? -9.968 15.505 21.702 1.00 88.12 91 TRP A O 1
ATOM 705 N N . SER A 1 92 ? -10.184 15.977 19.530 1.00 74.44 92 SER A N 1
ATOM 706 C CA . SER A 1 92 ? -10.599 17.363 19.761 1.00 74.44 92 SER A CA 1
ATOM 707 C C . SER A 1 92 ? -11.846 17.453 20.658 1.00 74.44 92 SER A C 1
ATOM 709 O O . SER A 1 92 ? -12.810 16.719 20.433 1.00 74.44 92 SER A O 1
ATOM 711 N N . PRO A 1 93 ? -11.941 18.443 21.571 1.00 64.00 93 PRO A N 1
ATOM 712 C CA . PRO A 1 93 ? -13.156 18.704 22.349 1.00 64.00 93 PRO A CA 1
ATOM 713 C C . PRO A 1 93 ? -14.405 18.970 21.494 1.00 64.00 93 PRO A C 1
ATOM 715 O O . PRO A 1 93 ? -15.527 18.852 21.988 1.00 64.00 93 PRO A O 1
ATOM 718 N N . LYS A 1 94 ? -14.245 19.340 20.213 1.00 61.25 94 LYS A N 1
ATOM 719 C CA . LYS A 1 94 ? -15.371 19.463 19.271 1.00 61.25 94 LYS A CA 1
ATOM 720 C C . LYS A 1 94 ? -16.048 18.114 19.003 1.00 61.25 94 LYS A C 1
ATOM 722 O O . LYS A 1 94 ? -17.267 18.098 18.852 1.00 61.25 94 LYS A O 1
ATOM 727 N N . ALA A 1 95 ? -15.308 17.004 19.057 1.00 60.38 95 ALA A N 1
ATOM 728 C CA . ALA A 1 95 ? -15.865 15.660 18.910 1.00 60.38 95 ALA A CA 1
ATOM 729 C C . ALA A 1 95 ? -16.802 15.265 20.060 1.00 60.38 95 ALA A C 1
ATOM 731 O O . ALA A 1 95 ? -17.724 14.472 19.877 1.00 60.38 95 ALA A O 1
ATOM 732 N N . ALA A 1 96 ? -16.638 15.891 21.231 1.00 65.38 96 ALA A N 1
ATOM 733 C CA . ALA A 1 96 ? -17.524 15.705 22.377 1.00 65.38 96 ALA A CA 1
ATOM 734 C C . ALA A 1 96 ? -18.846 16.496 22.274 1.00 65.38 96 ALA A C 1
ATOM 736 O O . ALA A 1 96 ? -19.748 16.276 23.079 1.00 65.38 96 ALA A O 1
ATOM 737 N N . LYS A 1 97 ? -18.978 17.423 21.311 1.00 71.88 97 LYS A N 1
ATOM 738 C CA . LYS A 1 97 ? -20.133 18.336 21.191 1.00 71.88 97 LYS A CA 1
ATOM 739 C C . LYS A 1 97 ? -21.081 18.007 20.032 1.00 71.88 97 LYS A C 1
ATOM 741 O O . LYS A 1 97 ? -22.037 18.749 19.820 1.00 71.88 97 LYS A O 1
ATOM 746 N N . GLY A 1 98 ? -20.847 16.923 19.290 1.00 81.12 98 GLY A N 1
ATOM 747 C CA . GLY A 1 98 ? -21.675 16.574 18.136 1.00 81.12 98 GLY A CA 1
ATOM 748 C C . GLY A 1 98 ? -21.280 15.277 17.432 1.00 81.12 98 GLY A C 1
ATOM 749 O O . GLY A 1 98 ? -20.663 14.379 18.015 1.00 81.12 98 GLY A O 1
ATOM 750 N N . ALA A 1 99 ? -21.697 15.159 16.172 1.00 87.00 99 ALA A N 1
ATOM 751 C CA . ALA A 1 99 ? -21.175 14.142 15.271 1.00 87.00 99 ALA A CA 1
ATOM 752 C C . ALA A 1 99 ? -19.804 14.581 14.727 1.00 87.00 99 ALA A C 1
ATOM 754 O O . ALA A 1 99 ? -19.604 15.765 14.458 1.00 87.00 99 ALA A O 1
ATOM 755 N N . THR A 1 100 ? -18.876 13.641 14.572 1.00 90.06 100 THR A N 1
ATOM 756 C CA . THR A 1 100 ? -17.544 13.880 13.992 1.00 90.06 100 THR A CA 1
ATOM 757 C C . THR A 1 100 ? -17.235 12.784 12.997 1.00 90.06 100 THR A C 1
ATOM 759 O O . THR A 1 100 ? -17.480 11.611 13.286 1.00 90.06 100 THR A O 1
ATOM 762 N N . SER A 1 101 ? -16.731 13.169 11.829 1.00 91.81 101 SER A N 1
ATOM 763 C CA . SER A 1 101 ? -16.379 12.213 10.786 1.00 91.81 101 SER A CA 1
ATOM 764 C C . SER A 1 101 ? -15.155 11.403 11.207 1.00 91.81 101 SER A C 1
ATOM 766 O O . SER A 1 101 ? -14.221 11.937 11.807 1.00 91.81 101 SER A O 1
ATOM 768 N N . PHE A 1 102 ? -15.143 10.109 10.895 1.00 94.12 102 PHE A N 1
ATOM 769 C CA . PHE A 1 102 ? -14.040 9.206 11.218 1.00 94.12 102 PHE A CA 1
ATOM 770 C C . PHE A 1 102 ? -12.695 9.744 10.709 1.00 94.12 102 PHE A C 1
ATOM 772 O O . PHE A 1 102 ? -11.697 9.700 11.425 1.00 94.12 102 PHE A O 1
ATOM 779 N N . GLY A 1 103 ? -12.677 10.307 9.497 1.00 91.88 103 GLY A N 1
ATOM 780 C CA . GLY A 1 103 ? -11.470 10.851 8.869 1.00 91.88 103 GLY A CA 1
ATOM 781 C C . GLY A 1 103 ? -10.930 12.138 9.504 1.00 91.88 103 GLY A C 1
ATOM 782 O O . GLY A 1 103 ? -9.807 12.531 9.200 1.00 91.88 103 GLY A O 1
ATOM 783 N N . GLU A 1 104 ? -11.696 12.792 10.381 1.00 90.88 104 GLU A N 1
ATOM 784 C CA . GLU A 1 104 ? -11.263 13.992 11.114 1.00 90.88 104 GLU A CA 1
ATOM 785 C C . GLU A 1 104 ? -10.561 13.660 12.438 1.00 90.88 104 GLU A C 1
ATOM 787 O O . GLU A 1 104 ? -9.981 14.544 13.075 1.00 90.88 104 GLU A O 1
ATOM 792 N N . LEU A 1 105 ? -10.624 12.401 12.876 1.00 92.44 105 LEU A N 1
ATOM 793 C CA . LEU A 1 105 ? -9.979 11.945 14.100 1.00 92.44 105 LEU A CA 1
ATOM 794 C C . LEU A 1 105 ? -8.520 11.542 13.833 1.00 92.44 105 LEU A C 1
ATOM 796 O O . LEU A 1 105 ? -8.189 11.088 12.734 1.00 92.44 105 LEU A O 1
ATOM 800 N N . PRO A 1 106 ? -7.630 11.669 14.838 1.00 92.88 106 PRO A N 1
ATOM 801 C CA . PRO A 1 106 ? -6.281 11.126 14.749 1.00 92.88 106 PRO A CA 1
ATOM 802 C C . PRO A 1 106 ? -6.319 9.656 14.326 1.00 92.88 106 PRO A C 1
ATOM 804 O O . PRO A 1 106 ? -7.115 8.879 14.851 1.00 92.88 106 PRO A O 1
ATOM 807 N N . SER A 1 107 ? -5.455 9.275 13.386 1.00 94.44 107 SER A N 1
ATOM 808 C CA . SER A 1 107 ? -5.393 7.910 12.860 1.00 94.44 107 SER A CA 1
ATOM 809 C C . SER A 1 107 ? -4.174 7.158 13.380 1.00 94.44 107 SER A C 1
ATOM 811 O O . SER A 1 107 ? -3.154 7.743 13.749 1.00 94.44 107 SER A O 1
ATOM 813 N N . LEU A 1 108 ? -4.288 5.835 13.393 1.00 94.88 108 LEU A N 1
ATOM 814 C CA . LEU A 1 108 ? -3.208 4.925 13.716 1.00 94.88 108 LEU A CA 1
ATOM 815 C C . LEU A 1 108 ? -2.044 5.127 12.741 1.00 94.88 108 LEU A C 1
ATOM 817 O O . LEU A 1 108 ? -2.198 5.052 11.520 1.00 94.88 108 LEU A O 1
ATOM 821 N N . GLU A 1 109 ? -0.852 5.329 13.294 1.00 93.00 109 GLU A N 1
ATOM 822 C CA . GLU A 1 109 ? 0.359 5.450 12.494 1.00 93.00 109 GLU A CA 1
ATOM 823 C C . GLU A 1 109 ? 0.619 4.187 11.669 1.00 93.00 109 GLU A C 1
ATOM 825 O O . GLU A 1 109 ? 0.537 3.063 12.173 1.00 93.00 109 GLU A O 1
ATOM 830 N N . ALA A 1 110 ? 1.086 4.365 10.431 1.00 92.19 110 ALA A N 1
ATOM 831 C CA . ALA A 1 110 ? 1.444 3.246 9.568 1.00 92.19 110 ALA A CA 1
ATOM 832 C C . ALA A 1 110 ? 2.451 2.286 10.240 1.00 92.19 110 ALA A C 1
ATOM 834 O O . ALA A 1 110 ? 2.400 1.078 10.040 1.00 92.19 110 ALA A O 1
ATOM 835 N N . SER A 1 111 ? 3.389 2.777 11.068 1.00 92.88 111 SER A N 1
ATOM 836 C CA . SER A 1 111 ? 4.362 1.977 11.868 1.00 92.88 111 SER A CA 1
ATOM 837 C C . SER A 1 111 ? 3.705 0.891 12.698 1.00 92.88 111 SER A C 1
ATOM 839 O O . SER A 1 111 ? 4.304 -0.162 12.891 1.00 92.88 111 SER A O 1
ATOM 841 N N . LYS A 1 112 ? 2.476 1.130 13.145 1.00 95.62 112 LYS A N 1
ATOM 842 C CA . LYS A 1 112 ? 1.767 0.268 14.081 1.00 95.62 112 LYS A CA 1
ATOM 843 C C . LYS A 1 112 ? 0.834 -0.725 13.387 1.00 95.62 112 LYS A C 1
ATOM 845 O O . LYS A 1 112 ? 0.418 -1.678 14.033 1.00 95.62 112 LYS A O 1
ATOM 850 N N . LEU A 1 113 ? 0.552 -0.560 12.089 1.00 97.25 113 LEU A N 1
ATOM 851 C CA . LEU A 1 113 ? -0.436 -1.378 11.367 1.00 97.25 113 LEU A CA 1
ATOM 852 C C . LEU A 1 113 ? -0.151 -2.883 11.445 1.00 97.25 113 LEU A C 1
ATOM 854 O O . LEU A 1 113 ? -1.059 -3.646 11.742 1.00 97.25 113 LEU A O 1
ATOM 858 N N . VAL A 1 114 ? 1.098 -3.316 11.238 1.00 97.00 114 VAL A N 1
ATOM 859 C CA . VAL A 1 114 ? 1.456 -4.749 11.308 1.00 97.00 114 VAL A CA 1
ATOM 860 C C . VAL A 1 114 ? 1.259 -5.306 12.719 1.00 97.00 114 VAL A C 1
ATOM 862 O O . VAL A 1 114 ? 0.699 -6.385 12.884 1.00 97.00 114 VAL A O 1
ATOM 865 N N . ALA A 1 115 ? 1.694 -4.561 13.739 1.00 96.75 115 ALA A N 1
ATOM 866 C CA . ALA A 1 115 ? 1.566 -4.986 15.129 1.00 96.75 115 ALA A CA 1
ATOM 867 C C . ALA A 1 115 ? 0.094 -5.081 15.552 1.00 96.75 115 ALA A C 1
ATOM 869 O O . ALA A 1 115 ? -0.315 -6.091 16.121 1.00 96.75 115 ALA A O 1
ATOM 870 N N . VAL A 1 116 ? -0.708 -4.060 15.231 1.00 97.62 116 VAL A N 1
ATOM 871 C CA . VAL A 1 116 ? -2.151 -4.055 15.502 1.00 97.62 116 VAL A CA 1
ATOM 872 C C . VAL A 1 116 ? -2.839 -5.193 14.760 1.00 97.62 116 VAL A C 1
ATOM 874 O O . VAL A 1 116 ? -3.532 -5.967 15.408 1.00 97.62 116 VAL A O 1
ATOM 877 N N . HIS A 1 117 ? -2.590 -5.361 13.455 1.00 97.56 117 HIS A N 1
ATOM 878 C CA . HIS A 1 117 ? -3.126 -6.478 12.673 1.00 97.56 117 HIS A CA 1
ATOM 879 C C . HIS A 1 117 ? -2.855 -7.820 13.359 1.00 97.56 117 HIS A C 1
ATOM 881 O O . HIS A 1 117 ? -3.791 -8.543 13.674 1.00 97.56 117 HIS A O 1
ATOM 887 N N . ASN A 1 118 ? -1.594 -8.127 13.668 1.00 97.25 118 ASN A N 1
ATOM 888 C CA . ASN A 1 118 ? -1.214 -9.405 14.280 1.00 97.25 118 ASN A CA 1
ATOM 889 C C . ASN A 1 118 ? -1.752 -9.603 15.706 1.00 97.25 118 ASN A C 1
ATOM 891 O O . ASN A 1 118 ? -1.658 -10.705 16.235 1.00 97.25 118 ASN A O 1
ATOM 895 N N . SER A 1 119 ? -2.283 -8.550 16.333 1.00 97.44 119 SER A N 1
ATOM 896 C CA . SER A 1 119 ? -2.891 -8.620 17.664 1.00 97.44 119 SER A CA 1
ATOM 897 C C . SER A 1 119 ? -4.396 -8.891 17.617 1.00 97.44 119 SER A C 1
ATOM 899 O O . SER A 1 119 ? -4.963 -9.279 18.635 1.00 97.44 119 SER A O 1
ATOM 901 N N . VAL A 1 120 ? -5.054 -8.644 16.477 1.00 95.94 120 VAL A N 1
ATOM 902 C CA . VAL A 1 120 ? -6.525 -8.667 16.371 1.00 95.94 120 VAL A CA 1
ATOM 903 C C . VAL A 1 120 ? -7.063 -9.521 15.223 1.00 95.94 120 VAL A C 1
ATOM 905 O O . VAL A 1 120 ? -8.226 -9.907 15.271 1.00 95.94 120 VAL A O 1
ATOM 908 N N . ALA A 1 121 ? -6.252 -9.809 14.204 1.00 93.12 121 ALA A N 1
ATOM 909 C CA . ALA A 1 121 ? -6.626 -10.597 13.036 1.00 93.12 121 ALA A CA 1
ATOM 910 C C . ALA A 1 121 ? -5.953 -11.977 13.055 1.00 93.12 121 ALA A C 1
ATOM 912 O O . ALA A 1 121 ? -4.787 -12.108 13.434 1.00 93.12 121 ALA A O 1
ATOM 913 N N . ASP A 1 122 ? -6.696 -12.987 12.602 1.00 88.31 122 ASP A N 1
ATOM 914 C CA . ASP A 1 122 ? -6.242 -14.366 12.431 1.00 88.31 122 ASP A CA 1
ATOM 915 C C . ASP A 1 122 ? -6.355 -14.758 10.943 1.00 88.31 122 ASP A C 1
ATOM 917 O O . ASP A 1 122 ? -7.405 -14.514 10.340 1.00 88.31 122 ASP A O 1
ATOM 921 N N . PRO A 1 123 ? -5.306 -15.332 10.325 1.00 90.25 123 PRO A N 1
ATOM 922 C CA . PRO A 1 123 ? -3.978 -15.568 10.888 1.00 90.25 123 PRO A CA 1
ATOM 923 C C . PRO A 1 123 ? -3.136 -14.286 11.015 1.00 90.25 123 PRO A C 1
ATOM 925 O O . PRO A 1 123 ? -3.330 -13.325 10.259 1.00 90.25 123 PRO A O 1
ATOM 928 N N . PRO A 1 124 ? -2.139 -14.266 11.922 1.00 92.81 124 PRO A N 1
ATOM 929 C CA . PRO A 1 124 ? -1.126 -13.221 11.910 1.00 92.81 124 PRO A CA 1
ATOM 930 C C . PRO A 1 124 ? -0.348 -13.243 10.586 1.00 92.81 124 PRO A C 1
ATOM 932 O O . PRO A 1 124 ? -0.192 -14.281 9.941 1.00 92.81 124 PRO A O 1
ATOM 935 N N . LEU A 1 125 ? 0.179 -12.085 10.189 1.00 93.25 125 LEU A N 1
ATOM 936 C CA . LEU A 1 125 ? 1.029 -11.955 9.007 1.00 93.25 125 LEU A CA 1
ATOM 937 C C . LEU A 1 125 ? 2.327 -12.743 9.195 1.00 93.25 125 LEU A C 1
ATOM 939 O O . LEU A 1 125 ? 2.924 -12.719 10.274 1.00 93.25 125 LEU A O 1
ATOM 943 N N . ASP A 1 126 ? 2.795 -13.360 8.109 1.00 92.12 126 ASP A N 1
ATOM 944 C CA . ASP A 1 126 ? 4.094 -14.032 8.056 1.00 92.12 126 ASP A CA 1
ATOM 945 C C . ASP A 1 126 ? 5.213 -13.079 8.539 1.00 92.12 126 ASP A C 1
ATOM 947 O O . ASP A 1 126 ? 5.257 -11.922 8.106 1.00 92.12 126 ASP A O 1
ATOM 951 N N . PRO A 1 127 ? 6.148 -13.514 9.403 1.00 91.38 127 PRO A N 1
ATOM 952 C CA . PRO A 1 127 ? 7.293 -12.698 9.807 1.00 91.38 127 PRO A CA 1
ATOM 953 C C . PRO A 1 127 ? 8.068 -12.058 8.639 1.00 91.38 127 PRO A C 1
ATOM 955 O O . PRO A 1 127 ? 8.529 -10.918 8.754 1.00 91.38 127 PRO A O 1
ATOM 958 N N . ALA A 1 128 ? 8.173 -12.738 7.493 1.00 94.38 128 ALA A N 1
ATOM 959 C CA . ALA A 1 128 ? 8.792 -12.213 6.278 1.00 94.38 128 ALA A CA 1
ATOM 960 C C . ALA A 1 128 ? 8.044 -10.994 5.712 1.00 94.38 128 ALA A C 1
ATOM 962 O O . ALA A 1 128 ? 8.671 -10.097 5.138 1.00 94.38 128 ALA A O 1
ATOM 963 N N . PHE A 1 129 ? 6.727 -10.904 5.927 1.00 95.56 129 PHE A N 1
ATOM 964 C CA . PHE A 1 129 ? 5.934 -9.742 5.538 1.00 95.56 129 PHE A CA 1
ATOM 965 C C . PHE A 1 129 ? 6.382 -8.481 6.279 1.00 95.56 129 PHE A C 1
ATOM 967 O O . PHE A 1 129 ? 6.465 -7.423 5.664 1.00 95.56 129 PHE A O 1
ATOM 974 N N . ASN A 1 130 ? 6.730 -8.563 7.567 1.00 93.50 130 ASN A N 1
ATOM 975 C CA . ASN A 1 130 ? 7.181 -7.381 8.310 1.00 93.50 130 ASN A CA 1
ATOM 976 C C . ASN A 1 130 ? 8.504 -6.823 7.753 1.00 93.50 130 ASN A C 1
ATOM 978 O O . ASN A 1 130 ? 8.680 -5.604 7.656 1.00 93.50 130 ASN A O 1
ATOM 982 N N . THR A 1 131 ? 9.413 -7.705 7.328 1.00 95.25 131 THR A N 1
ATOM 983 C CA . THR A 1 131 ? 10.651 -7.317 6.635 1.00 95.25 131 THR A CA 1
ATOM 984 C C . THR A 1 131 ? 10.340 -6.631 5.306 1.00 95.25 131 THR A C 1
ATOM 986 O O . THR A 1 131 ? 10.865 -5.550 5.037 1.00 95.25 131 THR A O 1
ATOM 989 N N . PHE A 1 132 ? 9.442 -7.212 4.506 1.00 96.81 132 PHE A N 1
ATOM 990 C CA . PHE A 1 132 ? 8.989 -6.641 3.236 1.00 96.81 132 PHE A CA 1
ATOM 991 C C . PHE A 1 132 ? 8.329 -5.262 3.415 1.00 96.81 132 PHE A C 1
ATOM 993 O O . PHE A 1 132 ? 8.755 -4.284 2.805 1.00 96.81 132 PHE A O 1
ATOM 1000 N N . TRP A 1 133 ? 7.356 -5.156 4.319 1.00 96.12 133 TRP A N 1
ATOM 1001 C CA . TRP A 1 133 ? 6.676 -3.917 4.701 1.00 96.12 133 TRP A CA 1
ATOM 1002 C C . TRP A 1 133 ? 7.651 -2.809 5.111 1.00 96.12 133 TRP A C 1
ATOM 1004 O O . TRP A 1 133 ? 7.550 -1.667 4.654 1.00 96.12 133 TRP A O 1
ATOM 1014 N N . THR A 1 134 ? 8.619 -3.151 5.963 1.00 94.69 134 THR A N 1
ATOM 1015 C CA . THR A 1 134 ? 9.617 -2.200 6.458 1.00 94.69 134 THR A CA 1
ATOM 1016 C C . THR A 1 134 ? 10.530 -1.714 5.335 1.00 94.69 134 THR A C 1
ATOM 1018 O O . THR A 1 134 ? 10.827 -0.519 5.273 1.00 94.69 134 THR A O 1
ATOM 1021 N N . ALA A 1 135 ? 10.946 -2.605 4.430 1.00 94.62 135 ALA A N 1
ATOM 1022 C CA . ALA A 1 135 ? 11.759 -2.248 3.271 1.00 94.62 135 ALA A CA 1
ATOM 1023 C C . ALA A 1 135 ? 11.019 -1.269 2.346 1.00 94.62 135 ALA A C 1
ATOM 1025 O O . ALA A 1 135 ? 11.514 -0.165 2.115 1.00 94.62 135 ALA A O 1
ATOM 1026 N N . VAL A 1 136 ? 9.787 -1.604 1.941 1.00 95.94 136 VAL A N 1
ATOM 1027 C CA . VAL A 1 136 ? 8.960 -0.752 1.065 1.00 95.94 136 VAL A CA 1
ATOM 1028 C C . VAL A 1 136 ? 8.754 0.637 1.672 1.00 95.94 136 VAL A C 1
ATOM 1030 O O . VAL A 1 136 ? 8.878 1.657 0.995 1.00 95.94 136 VAL A O 1
ATOM 1033 N N . ARG A 1 137 ? 8.500 0.716 2.981 1.00 93.50 137 ARG A N 1
ATOM 1034 C CA . ARG A 1 137 ? 8.354 2.005 3.669 1.00 93.50 137 ARG A CA 1
ATOM 1035 C C . ARG A 1 137 ? 9.629 2.813 3.748 1.00 93.50 137 ARG A C 1
ATOM 1037 O O . ARG A 1 137 ? 9.582 4.033 3.594 1.00 93.50 137 ARG A O 1
ATOM 1044 N N . LYS A 1 138 ? 10.758 2.160 4.010 1.00 91.81 138 LYS A N 1
ATOM 1045 C CA . LYS A 1 138 ? 12.058 2.827 4.048 1.00 91.81 138 LYS A CA 1
ATOM 1046 C C . LYS A 1 138 ? 12.383 3.441 2.690 1.00 91.81 138 LYS A C 1
ATOM 1048 O O . LYS A 1 138 ? 12.828 4.587 2.643 1.00 91.81 138 LYS A O 1
ATOM 1053 N N . ASP A 1 139 ? 12.111 2.718 1.611 1.00 92.19 139 ASP A N 1
ATOM 1054 C CA . ASP A 1 139 ? 12.359 3.207 0.259 1.00 92.19 139 ASP A CA 1
ATOM 1055 C C . ASP A 1 139 ? 11.374 4.314 -0.135 1.00 92.19 139 ASP A C 1
ATOM 1057 O O . ASP A 1 139 ? 11.818 5.362 -0.604 1.00 92.19 139 ASP A O 1
ATOM 1061 N N . ARG A 1 140 ? 10.081 4.205 0.208 1.00 90.38 140 ARG A N 1
ATOM 1062 C CA . ARG A 1 140 ? 9.122 5.316 0.038 1.00 90.38 140 ARG A CA 1
ATOM 1063 C C . ARG A 1 140 ? 9.552 6.573 0.794 1.00 90.38 140 ARG A C 1
ATOM 1065 O O . ARG A 1 140 ? 9.481 7.674 0.256 1.00 90.38 140 ARG A O 1
ATOM 1072 N N . ASN A 1 141 ? 10.029 6.440 2.030 1.00 89.12 141 ASN A N 1
ATOM 1073 C CA . ASN A 1 141 ? 10.512 7.586 2.803 1.00 89.12 141 ASN A CA 1
ATOM 1074 C C . ASN A 1 141 ? 11.726 8.252 2.138 1.00 89.12 141 ASN A C 1
ATOM 1076 O O . ASN A 1 141 ? 11.814 9.477 2.120 1.00 89.12 141 ASN A O 1
ATOM 1080 N N . ARG A 1 142 ? 12.643 7.474 1.551 1.00 88.12 142 ARG A N 1
ATOM 1081 C CA . ARG A 1 142 ? 13.783 8.024 0.799 1.00 88.12 142 ARG A CA 1
ATOM 1082 C C . ARG A 1 142 ? 13.338 8.802 -0.437 1.00 88.12 142 ARG A C 1
ATOM 1084 O O . ARG A 1 142 ? 13.875 9.884 -0.666 1.00 88.12 142 ARG A O 1
ATOM 1091 N N . ILE A 1 143 ? 12.344 8.289 -1.170 1.00 85.38 143 ILE A N 1
ATOM 1092 C CA . ILE A 1 143 ? 11.718 8.978 -2.311 1.00 85.38 143 ILE A CA 1
ATOM 1093 C C . ILE A 1 143 ? 11.156 10.334 -1.859 1.00 85.38 143 ILE A C 1
ATOM 1095 O O . ILE A 1 143 ? 11.488 11.364 -2.441 1.00 85.38 143 ILE A O 1
ATOM 1099 N N . MET A 1 144 ? 10.366 10.354 -0.779 1.00 78.81 144 MET A N 1
ATOM 1100 C CA . MET A 1 144 ? 9.702 11.570 -0.287 1.00 78.81 144 MET A CA 1
ATOM 1101 C C . MET A 1 144 ? 10.666 12.617 0.278 1.00 78.81 144 MET A C 1
ATOM 1103 O O . MET A 1 144 ? 10.448 13.814 0.110 1.00 78.81 144 MET A O 1
ATOM 1107 N N . HIS A 1 145 ? 11.734 12.188 0.951 1.00 78.25 145 HIS A N 1
ATOM 1108 C CA . HIS A 1 145 ? 12.682 13.093 1.604 1.00 78.25 145 HIS A CA 1
ATOM 1109 C C . HIS A 1 145 ? 13.854 13.516 0.713 1.00 78.25 145 HIS A C 1
ATOM 1111 O O . HIS A 1 145 ? 14.801 14.115 1.217 1.00 78.25 145 HIS A O 1
ATOM 1117 N N . SER A 1 146 ? 13.807 13.226 -0.596 1.00 67.75 146 SER A N 1
ATOM 1118 C CA . SER A 1 146 ? 14.880 13.567 -1.547 1.00 67.75 146 SER A CA 1
ATOM 1119 C C . SER A 1 146 ? 16.277 13.136 -1.064 1.00 67.75 146 SER A C 1
ATOM 1121 O O . SER A 1 146 ? 17.278 13.796 -1.343 1.00 67.75 146 SER A O 1
ATOM 1123 N N . ALA A 1 147 ? 16.341 12.024 -0.319 1.00 61.62 147 ALA A N 1
ATOM 1124 C CA . ALA A 1 147 ? 17.589 11.367 0.071 1.00 61.62 147 ALA A CA 1
ATOM 1125 C C . ALA A 1 147 ? 18.303 10.835 -1.202 1.00 61.62 147 ALA A C 1
ATOM 1127 O O . ALA A 1 147 ? 17.737 10.971 -2.290 1.00 61.62 147 ALA A O 1
ATOM 1128 N N . PRO A 1 148 ? 19.523 10.248 -1.141 1.00 63.41 148 PRO A N 1
ATOM 1129 C CA . PRO A 1 148 ? 20.201 9.744 -2.342 1.00 63.41 148 PRO A CA 1
ATOM 1130 C C . PRO A 1 148 ? 19.227 8.959 -3.223 1.00 63.41 148 PRO 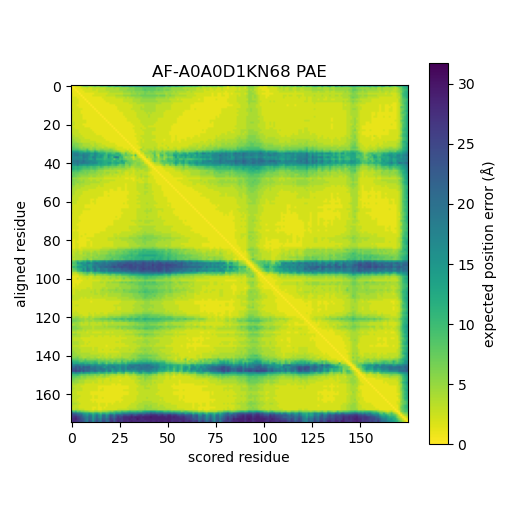A C 1
ATOM 1132 O O . PRO A 1 148 ? 18.513 8.101 -2.698 1.00 63.41 148 PRO A O 1
ATOM 1135 N N . ARG A 1 149 ? 19.146 9.320 -4.516 1.00 66.75 149 ARG A N 1
ATOM 1136 C CA . ARG A 1 149 ? 18.104 8.827 -5.430 1.00 66.75 149 ARG A CA 1
ATOM 1137 C C . ARG A 1 149 ? 18.066 7.303 -5.376 1.00 66.75 149 ARG A C 1
ATOM 1139 O O . ARG A 1 149 ? 18.986 6.647 -5.860 1.00 66.75 149 ARG A O 1
ATOM 1146 N N . VAL A 1 150 ? 17.004 6.759 -4.785 1.00 75.25 150 VAL A N 1
ATOM 1147 C CA . VAL A 1 150 ? 16.683 5.344 -4.948 1.00 75.25 150 VAL A CA 1
ATOM 1148 C C . VAL A 1 150 ? 16.322 5.179 -6.413 1.00 75.25 150 VAL A C 1
ATOM 1150 O O . VAL A 1 150 ? 15.504 5.935 -6.936 1.00 75.25 150 VAL A O 1
ATOM 1153 N N . THR A 1 151 ? 17.006 4.261 -7.080 1.00 85.94 151 THR A N 1
ATOM 1154 C CA . THR A 1 151 ? 16.688 3.905 -8.456 1.00 85.94 151 THR A CA 1
ATOM 1155 C C . THR A 1 151 ? 15.955 2.583 -8.445 1.00 85.94 151 THR A C 1
ATOM 1157 O O . THR A 1 151 ? 16.234 1.720 -7.615 1.00 85.94 151 THR A O 1
ATOM 1160 N N . PHE A 1 152 ? 14.991 2.462 -9.343 1.00 90.25 152 PHE A N 1
ATOM 1161 C CA . PHE A 1 152 ? 14.197 1.263 -9.512 1.00 90.25 152 PHE A CA 1
ATOM 1162 C C . PHE A 1 152 ? 14.278 0.806 -10.958 1.00 90.25 152 PHE A C 1
ATOM 1164 O O . PHE A 1 152 ? 14.249 1.613 -11.894 1.00 90.25 152 PHE A O 1
ATOM 1171 N N . THR A 1 153 ? 14.315 -0.504 -11.132 1.00 89.88 153 THR A N 1
ATOM 1172 C CA . THR A 1 153 ? 14.011 -1.161 -12.398 1.00 89.88 153 THR A CA 1
ATOM 1173 C C . THR A 1 153 ? 12.520 -1.481 -12.470 1.00 89.88 153 THR A C 1
ATOM 1175 O O . THR A 1 153 ? 11.874 -1.743 -11.452 1.00 89.88 153 THR A O 1
ATOM 1178 N N . ALA A 1 154 ? 11.959 -1.541 -13.680 1.00 92.69 154 ALA A N 1
ATOM 1179 C CA . ALA A 1 154 ? 10.579 -1.997 -13.859 1.00 92.69 154 ALA A CA 1
ATOM 1180 C C . ALA A 1 154 ? 10.359 -3.410 -13.276 1.00 92.69 154 ALA A C 1
ATOM 1182 O O . ALA A 1 154 ? 9.305 -3.689 -12.705 1.00 92.69 154 ALA A O 1
ATOM 1183 N N . GLY A 1 155 ? 11.372 -4.285 -13.343 1.00 93.69 155 GLY A N 1
ATOM 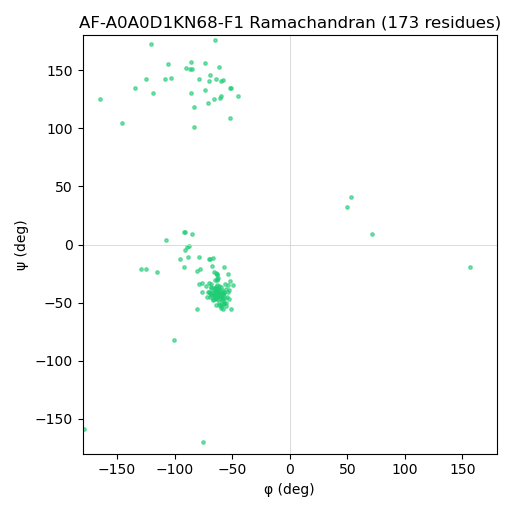1184 C CA . GLY A 1 155 ? 11.324 -5.631 -12.766 1.00 93.69 155 GLY A CA 1
ATOM 1185 C C . GLY A 1 155 ? 11.195 -5.642 -11.239 1.00 93.69 155 GLY A C 1
ATOM 1186 O O . GLY A 1 155 ? 10.384 -6.395 -10.698 1.00 93.69 155 GLY A O 1
ATOM 1187 N N . GLU A 1 156 ? 11.936 -4.785 -10.532 1.00 94.88 156 GLU A N 1
ATOM 1188 C CA . GLU A 1 156 ? 11.822 -4.642 -9.072 1.00 94.88 156 GLU A CA 1
ATOM 1189 C C . GLU A 1 156 ? 10.449 -4.115 -8.657 1.00 94.88 156 GLU A C 1
ATOM 1191 O O . GLU A 1 156 ? 9.830 -4.665 -7.741 1.00 94.88 156 GLU A O 1
ATOM 1196 N N . VAL A 1 157 ? 9.938 -3.089 -9.347 1.00 97.56 157 VAL A N 1
ATOM 1197 C CA . VAL A 1 157 ? 8.604 -2.538 -9.063 1.00 97.56 157 VAL A CA 1
ATOM 1198 C C . VAL A 1 157 ? 7.529 -3.594 -9.332 1.00 97.56 157 VAL A C 1
ATOM 1200 O O . VAL A 1 157 ? 6.689 -3.840 -8.470 1.00 97.56 157 VAL A O 1
ATOM 1203 N N . THR A 1 158 ? 7.618 -4.311 -10.456 1.00 98.19 158 THR A N 1
ATOM 1204 C CA . THR A 1 158 ? 6.704 -5.410 -10.814 1.00 98.19 158 THR A CA 1
ATOM 1205 C C . THR A 1 158 ? 6.692 -6.502 -9.747 1.00 98.19 158 THR A C 1
ATOM 1207 O O . THR A 1 158 ? 5.629 -6.881 -9.256 1.00 98.19 158 THR A O 1
ATOM 1210 N N . ARG A 1 159 ? 7.867 -6.983 -9.322 1.00 97.94 159 ARG A N 1
ATOM 1211 C CA . ARG A 1 159 ? 7.975 -7.979 -8.244 1.00 97.94 159 ARG A CA 1
ATOM 1212 C C . ARG A 1 159 ? 7.332 -7.469 -6.955 1.00 97.94 159 ARG A C 1
ATOM 1214 O O . ARG A 1 159 ? 6.614 -8.220 -6.301 1.00 97.94 159 ARG A O 1
ATOM 1221 N N . THR A 1 160 ? 7.577 -6.211 -6.598 1.00 98.19 160 THR A N 1
ATOM 1222 C CA . THR A 1 160 ? 7.031 -5.596 -5.380 1.00 98.19 160 THR A CA 1
ATOM 1223 C C . THR A 1 160 ? 5.500 -5.515 -5.440 1.00 98.19 160 THR A C 1
ATOM 1225 O O . THR A 1 160 ? 4.845 -5.861 -4.456 1.00 98.19 160 THR A O 1
ATOM 1228 N N . ILE A 1 161 ? 4.918 -5.158 -6.596 1.00 98.44 161 ILE A N 1
ATOM 1229 C CA . ILE A 1 161 ? 3.461 -5.173 -6.826 1.00 98.44 161 ILE A CA 1
ATOM 1230 C C . ILE A 1 161 ? 2.899 -6.575 -6.586 1.00 98.44 161 ILE A C 1
ATOM 1232 O O . ILE A 1 161 ? 1.956 -6.731 -5.815 1.00 98.44 161 ILE A O 1
ATOM 1236 N N . LEU A 1 162 ? 3.491 -7.597 -7.209 1.00 97.94 162 LEU A N 1
ATOM 1237 C CA . LEU A 1 162 ? 3.010 -8.978 -7.105 1.00 97.94 162 LEU A CA 1
ATOM 1238 C C . LEU A 1 162 ? 3.107 -9.517 -5.673 1.00 97.94 162 LEU A C 1
ATOM 1240 O O . LEU A 1 162 ? 2.191 -10.186 -5.199 1.00 97.94 162 LEU A O 1
ATOM 1244 N N . MET A 1 163 ? 4.187 -9.193 -4.957 1.00 97.56 163 MET A N 1
ATOM 1245 C CA . MET A 1 163 ? 4.341 -9.563 -3.549 1.00 97.56 163 MET A CA 1
ATOM 1246 C C . MET A 1 163 ? 3.296 -8.880 -2.658 1.00 97.56 163 MET A C 1
ATOM 1248 O O . MET A 1 163 ? 2.717 -9.538 -1.794 1.00 97.56 163 MET A O 1
ATOM 1252 N N . ALA A 1 164 ? 3.018 -7.590 -2.879 1.00 97.62 164 ALA A N 1
ATOM 1253 C CA . ALA A 1 164 ? 1.982 -6.861 -2.149 1.00 97.62 164 ALA A CA 1
ATOM 1254 C C . ALA A 1 164 ? 0.579 -7.416 -2.439 1.00 97.62 164 ALA A C 1
ATOM 1256 O O . ALA A 1 164 ? -0.177 -7.667 -1.500 1.00 97.62 164 ALA A O 1
ATOM 1257 N N . ALA A 1 165 ? 0.261 -7.662 -3.715 1.00 97.00 165 ALA A N 1
ATOM 1258 C CA . ALA A 1 165 ? -0.988 -8.282 -4.151 1.00 97.00 165 ALA A CA 1
ATOM 1259 C C . ALA A 1 165 ? -1.205 -9.630 -3.452 1.00 97.00 165 ALA A C 1
ATOM 1261 O O . ALA A 1 165 ? -2.217 -9.825 -2.781 1.00 97.00 165 ALA A O 1
ATOM 1262 N N . ASN A 1 166 ? -0.212 -10.519 -3.525 1.00 94.81 166 ASN A N 1
ATOM 1263 C CA . ASN A 1 166 ? -0.284 -11.843 -2.919 1.00 94.81 166 ASN A CA 1
ATOM 1264 C C . ASN A 1 166 ? -0.465 -11.788 -1.396 1.00 94.81 166 ASN A C 1
ATOM 1266 O O . ASN A 1 166 ? -1.262 -12.534 -0.842 1.00 94.81 166 ASN A O 1
ATOM 1270 N N . ALA A 1 167 ? 0.272 -10.914 -0.707 1.00 93.88 167 ALA A N 1
ATOM 1271 C CA . ALA A 1 167 ? 0.243 -10.867 0.752 1.00 93.88 167 ALA A CA 1
ATOM 1272 C C . ALA A 1 167 ? -1.053 -10.267 1.319 1.00 93.88 167 ALA A C 1
ATOM 1274 O O . ALA A 1 167 ? -1.504 -10.682 2.390 1.00 93.88 167 ALA A O 1
ATOM 1275 N N . LEU A 1 168 ? -1.626 -9.268 0.639 1.00 95.06 168 LEU A N 1
ATOM 1276 C CA . LEU A 1 168 ? -2.683 -8.427 1.207 1.00 95.06 168 LEU A CA 1
ATOM 1277 C C . LEU A 1 168 ? -4.037 -8.537 0.507 1.00 95.06 168 LEU A C 1
ATOM 1279 O O . LEU A 1 168 ? -5.046 -8.273 1.154 1.00 95.06 168 LEU A O 1
ATOM 1283 N N . PHE A 1 169 ? -4.071 -8.951 -0.758 1.00 93.56 169 PHE A N 1
ATOM 1284 C CA . PHE A 1 169 ? -5.273 -8.868 -1.596 1.00 93.56 169 PHE A CA 1
ATOM 1285 C C . PHE A 1 169 ? -5.686 -10.211 -2.213 1.00 93.56 169 PHE A C 1
ATOM 1287 O O . PHE A 1 169 ? -6.852 -10.401 -2.548 1.00 93.56 169 PHE A O 1
ATOM 1294 N N . CYS A 1 170 ? -4.772 -11.178 -2.325 1.00 85.12 170 CYS A N 1
ATOM 1295 C CA . CYS A 1 170 ? -5.107 -12.548 -2.705 1.00 85.12 170 CYS A CA 1
ATOM 1296 C C . CYS A 1 170 ? -5.586 -13.326 -1.469 1.00 85.12 170 CYS A C 1
ATOM 1298 O O . CYS A 1 170 ? -4.773 -13.752 -0.655 1.00 85.12 170 CYS A O 1
ATOM 1300 N N . GLY A 1 171 ? -6.900 -13.508 -1.312 1.00 64.00 171 GLY A N 1
ATOM 1301 C CA . GLY A 1 171 ? -7.450 -14.343 -0.234 1.00 64.00 171 GLY A CA 1
ATOM 1302 C C . GLY A 1 171 ? -8.888 -14.040 0.180 1.00 64.00 171 GLY A C 1
ATOM 1303 O O . GLY A 1 171 ? -9.543 -14.921 0.719 1.00 64.00 171 GLY A O 1
ATOM 1304 N N . ASP A 1 172 ? -9.410 -12.855 -0.140 1.00 50.53 172 ASP A N 1
ATOM 1305 C CA . ASP A 1 172 ? -10.712 -12.400 0.380 1.00 50.53 172 ASP A CA 1
ATOM 1306 C C . ASP A 1 172 ? -11.920 -12.747 -0.526 1.00 50.53 172 ASP A C 1
ATOM 1308 O O . ASP A 1 172 ? -13.022 -12.264 -0.293 1.00 50.53 172 ASP A O 1
ATOM 1312 N N . ILE A 1 173 ? -11.764 -13.596 -1.557 1.00 39.34 173 ILE A N 1
ATOM 1313 C CA . ILE A 1 173 ? -12.857 -13.934 -2.508 1.00 39.34 173 ILE A CA 1
ATOM 1314 C C . ILE A 1 173 ? -13.769 -15.082 -2.010 1.00 39.34 173 ILE A C 1
ATOM 1316 O O . ILE A 1 173 ? -14.611 -15.577 -2.754 1.00 39.34 173 ILE A O 1
ATOM 1320 N N . MET A 1 174 ? -13.640 -15.536 -0.764 1.00 35.56 174 MET A N 1
ATOM 1321 C CA . MET A 1 174 ? -14.589 -16.490 -0.174 1.00 35.56 174 MET A CA 1
ATOM 1322 C C . MET A 1 174 ? -14.761 -16.225 1.322 1.00 35.56 174 MET A C 1
ATOM 1324 O O . MET A 1 174 ? -13.907 -16.590 2.127 1.00 35.56 174 MET A O 1
ATOM 1328 N N . GLY A 1 175 ? -15.897 -15.619 1.662 1.00 34.28 175 GLY A N 1
ATOM 1329 C CA . GLY A 1 175 ? -16.434 -15.453 3.009 1.00 34.28 175 GLY A CA 1
ATOM 1330 C C . GLY A 1 175 ? -17.885 -15.020 2.923 1.00 34.28 175 GLY A C 1
ATOM 1331 O O . GLY A 1 175 ? -18.104 -13.892 2.438 1.00 34.28 175 GLY A O 1
#

Radius of gyration: 19.17 Å; Cα contacts (8 Å, |Δi|>4): 197; chains: 1; bounding box: 46×36×55 Å

Foldseek 3Di:
DEPQQDALVNLLVLLVVLLVQLLVLLVVLVVCCVVPVVVVVDPVSNVVSLVVSQVSNLSSLLSLLSSLLSLLCSLLVVQNNCLQADDPVPADVVVVVDYDYPVVGHTDDSVCSLVSNVVRDPPRADPVVVVLSVVSVVSNVCSVVVNPRDGDHSVRSVVSSVVSCVRRPPDPPPD

Solvent-accessible surface area (backbone atoms only — not comparable to full-atom values): 9736 Å² total; per-residue (Å²): 81,82,36,80,72,71,53,28,62,62,25,38,54,53,14,51,50,28,40,50,53,20,46,51,52,34,47,56,57,42,49,54,35,55,74,51,44,64,66,68,73,45,64,67,59,41,53,53,50,55,62,68,44,36,67,55,48,53,49,21,50,40,29,39,49,52,14,51,52,24,26,50,47,13,57,37,24,66,75,40,47,73,74,47,41,40,65,75,88,74,50,60,75,67,47,78,75,39,75,32,50,46,85,78,46,59,57,51,54,76,90,47,46,64,61,53,34,48,71,73,42,86,77,56,73,58,73,68,50,56,56,52,54,51,51,51,48,53,52,40,49,34,63,76,67,71,42,83,82,82,80,73,51,52,67,59,50,51,52,49,45,52,52,49,42,51,76,60,64,61,74,79,91,75,131

Nearest PDB structures (foldseek):
  6bhu-assembly1_A  TM=3.298E-01  e=5.982E+00  Bos taurus
  5och-assembly2_D  TM=3.425E-01  e=8.024E+00  Homo sapiens

Mean predicted aligned error: 5.21 Å